Protein AF-A0A6G9RL08-F1 (afdb_monomer_lite)

Radius of gyration: 29.8 Å; chains: 1; bounding box: 35×32×105 Å

pLDDT: mean 74.33, std 20.85, range [39.94, 97.38]

Structure (mmCIF, N/CA/C/O backbone):
data_AF-A0A6G9RL08-F1
#
_entry.id   AF-A0A6G9RL08-F1
#
loop_
_atom_site.group_PDB
_atom_site.id
_atom_site.type_symbol
_atom_site.label_atom_id
_atom_site.label_alt_id
_atom_site.label_comp_id
_atom_site.label_asym_id
_atom_site.label_entity_id
_atom_site.label_seq_id
_atom_site.pdbx_PDB_ins_code
_atom_site.Cartn_x
_atom_site.Cartn_y
_atom_site.Cartn_z
_atom_site.occupancy
_atom_site.B_iso_or_equiv
_atom_site.auth_seq_id
_atom_site.auth_comp_id
_atom_site.auth_asym_id
_atom_site.auth_atom_id
_atom_site.pdbx_PDB_model_num
ATOM 1 N N . MET A 1 1 ? 7.001 -9.878 -11.314 1.00 64.19 1 MET A N 1
ATOM 2 C CA . MET A 1 1 ? 6.629 -8.795 -10.381 1.00 64.19 1 MET A CA 1
ATOM 3 C C . MET A 1 1 ? 6.003 -9.471 -9.181 1.00 64.19 1 MET A C 1
ATOM 5 O O . MET A 1 1 ? 5.337 -10.472 -9.396 1.00 64.19 1 MET A O 1
ATOM 9 N N . LYS A 1 2 ? 6.294 -9.016 -7.963 1.00 74.25 2 LYS A N 1
ATOM 10 C CA . LYS A 1 2 ? 5.610 -9.533 -6.774 1.00 74.25 2 LYS A CA 1
ATOM 11 C C . LYS A 1 2 ? 4.135 -9.156 -6.850 1.00 74.25 2 LYS A C 1
ATOM 13 O O . LYS A 1 2 ? 3.836 -8.063 -7.336 1.00 74.25 2 LYS A O 1
ATOM 18 N N . ASP A 1 3 ? 3.250 -10.029 -6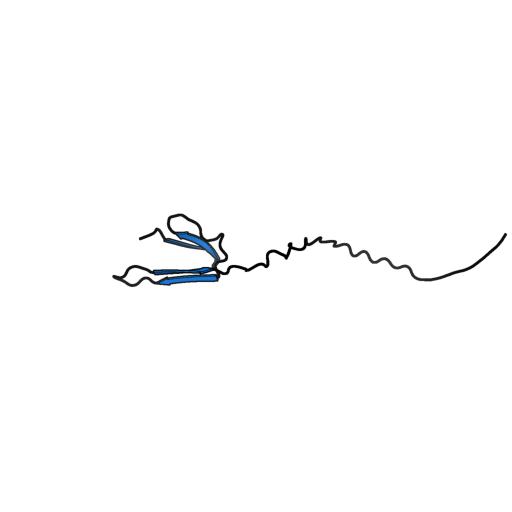.394 1.00 87.38 3 ASP A N 1
ATOM 19 C CA . ASP A 1 3 ? 1.816 -9.748 -6.434 1.00 87.38 3 ASP A CA 1
ATOM 20 C C . ASP A 1 3 ? 1.505 -8.661 -5.405 1.00 87.38 3 ASP A C 1
ATOM 22 O O . ASP A 1 3 ? 1.680 -8.865 -4.203 1.00 87.38 3 ASP A O 1
ATOM 26 N N . LEU A 1 4 ? 1.109 -7.481 -5.885 1.00 90.06 4 LEU A N 1
ATOM 27 C CA . LEU A 1 4 ? 0.760 -6.329 -5.058 1.00 90.06 4 LEU A CA 1
ATOM 28 C C . LEU A 1 4 ? -0.759 -6.172 -5.026 1.00 90.06 4 LEU A C 1
ATOM 30 O O . LEU A 1 4 ? -1.382 -5.981 -6.071 1.00 90.06 4 LEU A O 1
ATOM 34 N N . LYS A 1 5 ? -1.338 -6.181 -3.823 1.00 93.00 5 LYS A N 1
ATOM 35 C CA . LYS A 1 5 ? -2.748 -5.848 -3.596 1.00 93.00 5 LYS A CA 1
ATOM 36 C C . LYS A 1 5 ? -2.854 -4.619 -2.698 1.00 93.00 5 LYS A C 1
ATOM 38 O O . LYS A 1 5 ? -2.242 -4.572 -1.633 1.00 93.00 5 LYS A O 1
ATOM 43 N N . ILE A 1 6 ? -3.643 -3.639 -3.134 1.00 92.62 6 ILE A N 1
ATOM 44 C CA . ILE A 1 6 ? -4.003 -2.445 -2.364 1.00 92.62 6 ILE A CA 1
ATOM 45 C C . ILE A 1 6 ? -5.516 -2.263 -2.494 1.00 92.62 6 ILE A C 1
ATOM 47 O O . ILE A 1 6 ? -6.020 -2.151 -3.609 1.00 92.62 6 ILE A O 1
ATOM 51 N N . GLU A 1 7 ? -6.241 -2.240 -1.378 1.00 95.06 7 GLU A N 1
ATOM 52 C CA . GLU A 1 7 ? -7.700 -2.112 -1.365 1.00 95.06 7 GLU A CA 1
ATOM 53 C C . GLU A 1 7 ? -8.141 -1.042 -0.371 1.00 95.06 7 GLU A C 1
ATOM 55 O O . GLU A 1 7 ? -7.736 -1.054 0.797 1.00 95.06 7 GLU A O 1
ATOM 60 N N . TYR A 1 8 ? -9.001 -0.141 -0.845 1.00 93.88 8 TYR A N 1
ATOM 61 C CA . TYR A 1 8 ? -9.661 0.863 -0.026 1.00 93.88 8 TYR A CA 1
ATOM 62 C C . TYR A 1 8 ? -11.173 0.662 -0.079 1.00 93.88 8 TYR A C 1
ATOM 64 O O . TYR A 1 8 ? -11.745 0.552 -1.161 1.00 93.88 8 TYR A O 1
ATOM 72 N N . VAL A 1 9 ? -11.816 0.674 1.086 1.00 97.38 9 VAL A N 1
ATOM 73 C CA . VAL A 1 9 ? -13.277 0.645 1.234 1.00 97.38 9 VAL A CA 1
ATOM 74 C C . VAL A 1 9 ? -13.668 1.808 2.135 1.00 97.38 9 VAL A C 1
ATOM 76 O O . VAL A 1 9 ? -13.072 2.000 3.194 1.00 97.38 9 VAL A O 1
ATOM 79 N N . ASP A 1 10 ? -14.613 2.633 1.685 1.00 97.06 10 ASP A N 1
ATOM 80 C CA . ASP A 1 10 ? -15.070 3.838 2.396 1.00 97.06 10 ASP A CA 1
ATOM 81 C C . ASP A 1 10 ? -13.924 4.777 2.823 1.00 97.06 10 ASP A C 1
ATOM 83 O O . ASP A 1 10 ? -13.912 5.341 3.918 1.00 97.06 10 ASP A O 1
ATOM 87 N N . GLY A 1 11 ? -12.905 4.906 1.967 1.00 92.50 11 GLY A N 1
ATOM 88 C CA . GLY A 1 11 ? -11.717 5.725 2.229 1.00 92.50 11 GLY A CA 1
ATOM 89 C C . GLY A 1 11 ? -10.729 5.127 3.238 1.00 92.50 11 GLY A C 1
ATOM 90 O O . GLY A 1 11 ? -9.723 5.762 3.549 1.00 92.50 11 GLY A O 1
ATOM 91 N N . LYS A 1 12 ? -10.969 3.910 3.736 1.00 91.81 12 LYS A N 1
ATOM 92 C CA . LYS A 1 12 ? -10.077 3.197 4.659 1.00 91.81 12 LYS A CA 1
ATOM 93 C C . LYS A 1 12 ? -9.284 2.137 3.916 1.00 91.81 12 LYS A C 1
ATOM 95 O O . LYS A 1 12 ? -9.846 1.393 3.121 1.00 91.81 12 LYS A O 1
ATOM 100 N N . LEU A 1 13 ? -7.990 2.044 4.206 1.00 91.81 13 LEU A N 1
ATOM 101 C CA . LEU A 1 13 ? -7.145 0.964 3.704 1.00 91.81 13 LEU A CA 1
ATOM 102 C C . LEU A 1 13 ? -7.542 -0.351 4.396 1.00 91.81 13 LEU A C 1
ATOM 104 O O . LEU A 1 13 ? -7.390 -0.467 5.611 1.00 91.81 13 LEU A O 1
ATOM 108 N N . VAL A 1 14 ? -8.049 -1.322 3.631 1.00 94.75 14 VAL A N 1
ATOM 109 C CA . VAL A 1 14 ? -8.547 -2.617 4.145 1.00 94.75 14 VAL A CA 1
ATOM 110 C C . VAL A 1 14 ? -7.736 -3.824 3.674 1.00 94.75 14 VAL A C 1
ATOM 112 O O . VAL A 1 14 ? -7.822 -4.884 4.287 1.00 94.75 14 VAL A O 1
ATOM 115 N N . SER A 1 15 ? -6.904 -3.675 2.640 1.00 94.38 15 SER A N 1
ATOM 116 C CA . SER A 1 15 ? -5.884 -4.665 2.270 1.00 94.38 15 SER A CA 1
ATOM 117 C C . SER A 1 15 ? -4.635 -3.958 1.746 1.00 94.38 15 SER A C 1
ATOM 119 O O . SER A 1 15 ? -4.715 -3.027 0.944 1.00 94.38 15 SER A O 1
ATOM 121 N N . LEU A 1 16 ? -3.476 -4.405 2.230 1.00 93.88 16 LEU A N 1
ATOM 122 C CA . LEU A 1 16 ? -2.162 -4.071 1.695 1.00 93.88 16 LEU A CA 1
ATOM 123 C C . LEU A 1 16 ? -1.306 -5.333 1.748 1.00 93.88 16 LEU A C 1
ATOM 125 O O . LEU A 1 16 ? -0.905 -5.746 2.836 1.00 93.88 16 LEU A O 1
ATOM 129 N N . GLU A 1 17 ? -1.047 -5.955 0.602 1.00 93.56 17 GLU A N 1
ATOM 130 C CA . GLU A 1 17 ? -0.363 -7.249 0.525 1.00 93.56 17 GLU A CA 1
ATOM 131 C C . GLU A 1 17 ? 0.754 -7.242 -0.521 1.00 93.56 17 GLU A C 1
ATOM 133 O O . GLU A 1 17 ? 0.601 -6.678 -1.604 1.00 93.56 17 GLU A O 1
ATOM 138 N N . ILE A 1 18 ? 1.868 -7.906 -0.197 1.00 90.44 18 ILE A N 1
ATOM 139 C CA . ILE A 1 18 ? 2.942 -8.233 -1.145 1.00 90.44 18 ILE A CA 1
ATOM 140 C C . ILE A 1 18 ? 3.157 -9.746 -1.114 1.00 90.44 18 ILE A C 1
ATOM 142 O O . ILE A 1 18 ? 3.449 -10.296 -0.051 1.00 90.44 18 ILE A O 1
ATOM 146 N N . ASP A 1 19 ? 3.043 -10.413 -2.263 1.00 90.62 19 ASP A N 1
ATOM 147 C CA . ASP A 1 19 ? 3.133 -11.877 -2.396 1.00 90.62 19 ASP A CA 1
ATOM 148 C C . ASP A 1 19 ? 2.181 -12.606 -1.425 1.00 90.62 19 ASP A C 1
ATOM 150 O O . ASP A 1 19 ? 2.568 -13.553 -0.734 1.00 90.62 19 ASP A O 1
ATOM 154 N N . GLY A 1 20 ? 0.952 -12.092 -1.286 1.00 90.44 20 GLY A N 1
ATOM 155 C CA . GLY A 1 20 ? -0.065 -12.616 -0.365 1.00 90.44 20 GLY A CA 1
ATOM 156 C C . GLY A 1 20 ? 0.224 -12.385 1.125 1.00 90.44 20 GLY A C 1
ATOM 157 O O . GLY A 1 20 ? -0.502 -12.888 1.982 1.00 90.44 20 GLY A O 1
ATOM 158 N N . ARG A 1 21 ? 1.281 -11.639 1.478 1.00 90.88 21 ARG A N 1
ATOM 159 C CA . ARG A 1 21 ? 1.590 -11.284 2.872 1.00 90.88 21 ARG A CA 1
ATOM 160 C C . ARG A 1 21 ? 1.007 -9.924 3.212 1.00 90.88 21 ARG A C 1
ATOM 162 O O . ARG A 1 21 ? 1.443 -8.916 2.658 1.00 90.88 21 ARG A O 1
ATOM 169 N N . SER A 1 22 ? 0.080 -9.903 4.167 1.00 92.31 22 SER A N 1
ATOM 170 C CA . SER A 1 22 ? -0.503 -8.663 4.679 1.00 92.31 22 SER A CA 1
ATOM 171 C C . SER A 1 22 ? 0.532 -7.807 5.409 1.00 92.31 22 SER A C 1
ATOM 173 O O . SER A 1 22 ? 1.350 -8.305 6.185 1.00 92.31 22 SER A O 1
ATOM 175 N N . LEU A 1 23 ? 0.473 -6.504 5.149 1.00 91.00 23 LEU A N 1
ATOM 176 C CA . LEU A 1 23 ? 1.269 -5.464 5.790 1.00 91.00 23 LEU A CA 1
ATOM 177 C C . LEU A 1 23 ? 0.447 -4.625 6.777 1.00 91.00 23 LEU A C 1
ATOM 179 O O . LEU A 1 23 ? 1.020 -3.784 7.461 1.00 91.00 23 LEU A O 1
ATOM 183 N N . LEU A 1 24 ? -0.869 -4.850 6.884 1.00 90.12 24 LEU A N 1
ATOM 184 C CA . LEU A 1 24 ? -1.757 -4.064 7.756 1.00 90.12 24 LEU A CA 1
ATOM 185 C C . LEU A 1 24 ? -1.487 -4.245 9.251 1.00 90.12 24 LEU A C 1
ATOM 187 O O . LEU A 1 24 ? -1.910 -3.423 10.055 1.00 90.12 24 LEU A O 1
ATOM 191 N N . ASN A 1 25 ? -0.779 -5.307 9.632 1.00 88.12 25 A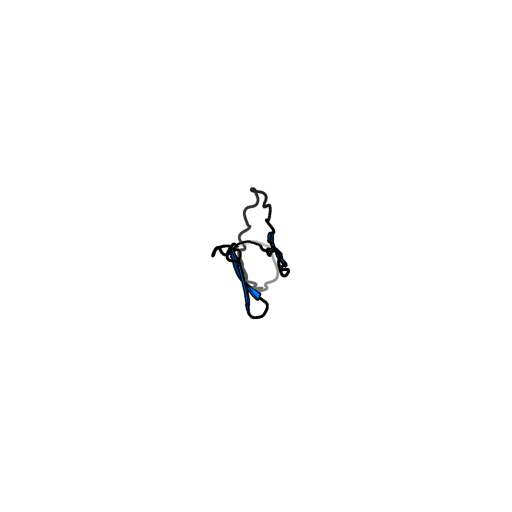SN A N 1
ATOM 192 C CA . ASN A 1 25 ? -0.309 -5.504 11.001 1.00 88.12 25 ASN A CA 1
ATOM 193 C C . ASN A 1 25 ? 0.889 -4.610 11.361 1.00 88.12 25 ASN A C 1
ATOM 195 O O . ASN A 1 25 ? 1.332 -4.619 12.507 1.00 88.12 25 ASN A O 1
ATOM 199 N N . LYS A 1 26 ? 1.441 -3.872 10.394 1.00 86.62 26 LYS A N 1
ATOM 200 C CA . LYS A 1 26 ? 2.526 -2.924 10.617 1.00 86.62 26 LYS A CA 1
ATOM 201 C C . LYS A 1 26 ? 1.962 -1.520 10.793 1.00 86.62 26 LYS A C 1
ATOM 203 O O . LYS A 1 26 ? 0.936 -1.171 10.215 1.00 86.62 26 LYS A O 1
ATOM 208 N N . ALA A 1 27 ? 2.681 -0.688 11.536 1.00 86.06 27 ALA A N 1
ATOM 209 C CA . ALA A 1 27 ? 2.374 0.730 11.681 1.00 86.06 27 ALA A CA 1
ATOM 210 C C . ALA A 1 27 ? 2.731 1.495 10.392 1.00 86.06 27 ALA A C 1
ATOM 212 O O . ALA A 1 27 ? 3.756 2.170 10.293 1.00 86.06 27 ALA A O 1
ATOM 213 N N . ILE A 1 28 ? 1.896 1.331 9.364 1.00 88.69 28 ILE A N 1
ATOM 214 C CA . ILE A 1 28 ? 2.042 1.998 8.070 1.00 88.69 28 ILE A CA 1
ATOM 215 C C . ILE A 1 28 ? 1.732 3.484 8.240 1.00 88.69 28 ILE A C 1
ATOM 217 O O . ILE A 1 28 ? 0.636 3.860 8.645 1.00 88.69 28 ILE A O 1
ATOM 221 N N . GLN A 1 29 ? 2.690 4.326 7.872 1.00 90.25 29 GLN A N 1
ATOM 222 C CA . GLN A 1 29 ? 2.545 5.780 7.871 1.00 90.25 29 GLN A CA 1
ATOM 223 C C . GLN A 1 29 ? 2.331 6.338 6.464 1.00 90.25 29 GLN A C 1
ATOM 225 O O . GLN A 1 29 ? 1.694 7.374 6.295 1.00 90.25 29 GLN A O 1
ATOM 230 N N . GLY A 1 30 ? 2.859 5.660 5.444 1.00 90.25 30 GLY A N 1
ATOM 231 C CA . GLY A 1 30 ? 2.767 6.122 4.067 1.00 90.25 30 GLY A CA 1
ATOM 232 C C . GLY A 1 30 ? 2.884 4.990 3.063 1.00 90.25 30 GLY A C 1
ATOM 233 O O . GLY A 1 30 ? 3.591 4.008 3.287 1.00 90.25 30 GLY A O 1
ATOM 234 N N . ILE A 1 31 ? 2.186 5.152 1.943 1.00 91.88 31 ILE A N 1
ATOM 235 C CA . ILE A 1 31 ? 2.213 4.242 0.801 1.00 91.88 31 ILE A CA 1
ATOM 236 C C . ILE A 1 31 ? 2.458 5.088 -0.444 1.00 91.88 31 ILE A C 1
ATOM 238 O O . ILE A 1 31 ? 1.741 6.056 -0.687 1.00 91.88 31 ILE A O 1
ATOM 242 N N . GLN A 1 32 ? 3.462 4.718 -1.236 1.00 92.69 32 GLN A N 1
ATOM 243 C CA . GLN A 1 32 ? 3.735 5.326 -2.533 1.00 92.69 32 GLN A CA 1
ATOM 244 C C . GL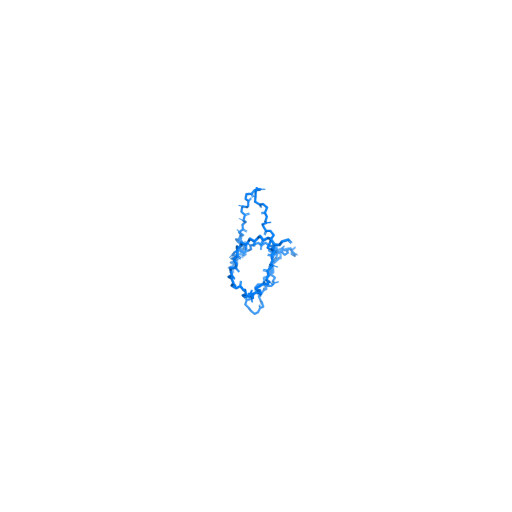N A 1 32 ? 3.823 4.226 -3.588 1.00 92.69 32 GLN A C 1
ATOM 246 O O . GLN A 1 32 ? 4.654 3.321 -3.491 1.00 92.69 32 GLN A O 1
ATOM 251 N N . PHE A 1 33 ? 2.975 4.325 -4.608 1.00 90.75 33 PHE A N 1
ATOM 252 C CA . PHE A 1 33 ? 2.998 3.459 -5.778 1.00 90.75 33 PHE A CA 1
ATOM 253 C C . PHE A 1 33 ? 3.189 4.314 -7.029 1.00 90.75 33 PHE A C 1
ATOM 255 O O . PHE A 1 33 ? 2.430 5.255 -7.256 1.00 90.75 33 PHE A O 1
ATOM 262 N N . THR A 1 34 ? 4.194 3.984 -7.834 1.00 92.12 34 THR A N 1
ATOM 263 C CA . THR A 1 34 ? 4.460 4.649 -9.111 1.00 92.12 34 THR A CA 1
ATOM 264 C C . THR A 1 34 ? 4.468 3.602 -10.210 1.00 92.12 34 THR A C 1
ATOM 266 O O . THR A 1 34 ? 5.223 2.634 -10.140 1.00 92.12 34 THR A O 1
ATOM 269 N N . HIS A 1 35 ? 3.654 3.815 -11.240 1.00 89.38 35 HIS A N 1
ATOM 270 C CA . HIS A 1 35 ? 3.612 2.984 -12.434 1.00 89.38 35 HIS A CA 1
ATOM 271 C C . HIS A 1 35 ? 3.665 3.885 -13.665 1.00 89.38 35 HIS A C 1
ATOM 273 O O . HIS A 1 35 ? 2.806 4.745 -13.849 1.00 89.38 35 HIS A O 1
ATOM 279 N N . GLU A 1 36 ? 4.681 3.679 -14.494 1.00 92.88 36 GLU A N 1
ATOM 280 C CA . GLU A 1 36 ? 4.867 4.379 -15.760 1.00 92.88 36 GLU A CA 1
ATOM 281 C C . GLU A 1 36 ? 4.829 3.361 -16.897 1.00 92.88 36 GLU A C 1
ATOM 283 O O . GLU A 1 36 ? 5.374 2.260 -16.779 1.00 92.88 36 GLU A O 1
ATOM 288 N N . HIS A 1 37 ? 4.175 3.717 -18.002 1.00 91.25 37 HIS A N 1
ATOM 289 C CA . HIS A 1 37 ? 4.046 2.827 -19.149 1.00 91.25 37 HIS A CA 1
ATOM 290 C C . HIS A 1 37 ? 5.430 2.4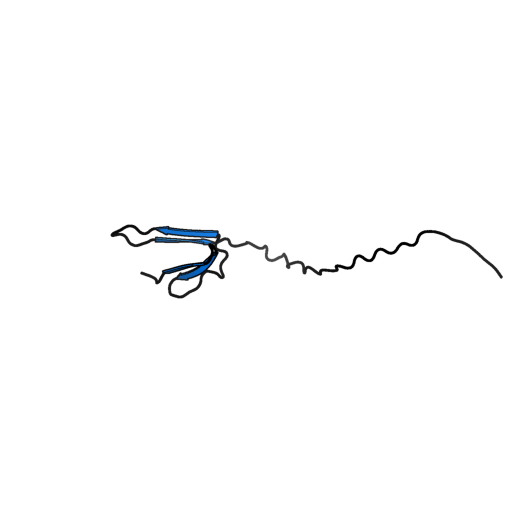59 -19.709 1.00 91.25 37 HIS A C 1
ATOM 292 O O . HIS A 1 37 ? 6.230 3.337 -20.020 1.00 91.25 37 HIS A O 1
ATOM 298 N N . GLY A 1 38 ? 5.704 1.158 -19.835 1.00 90.44 38 GLY A N 1
ATOM 299 C CA . GLY A 1 38 ? 6.996 0.643 -20.304 1.00 90.44 38 GLY A CA 1
ATOM 300 C C . GLY A 1 38 ? 8.066 0.485 -19.215 1.00 90.44 38 GLY A C 1
ATOM 301 O O . GLY A 1 38 ? 9.135 -0.047 -19.504 1.00 90.44 38 GLY A O 1
ATOM 302 N N . SER A 1 39 ? 7.775 0.872 -17.970 1.00 90.00 39 SER A N 1
ATOM 303 C CA . SER A 1 39 ? 8.679 0.744 -16.823 1.00 90.00 39 SER A CA 1
ATOM 304 C C . SER A 1 39 ? 8.171 -0.286 -15.815 1.00 90.00 39 SER A C 1
ATOM 306 O O . SER A 1 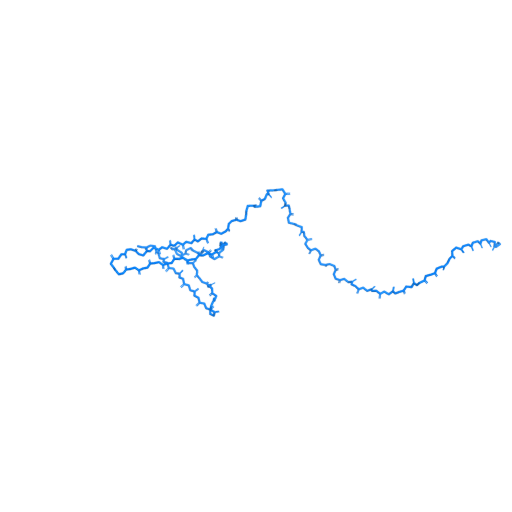39 ? 6.980 -0.587 -15.730 1.00 90.00 39 SER A O 1
ATOM 308 N N . SER A 1 40 ? 9.081 -0.818 -14.996 1.00 88.00 40 SER A N 1
ATOM 309 C CA . SER A 1 40 ? 8.672 -1.620 -13.839 1.00 88.00 40 SER A CA 1
ATOM 3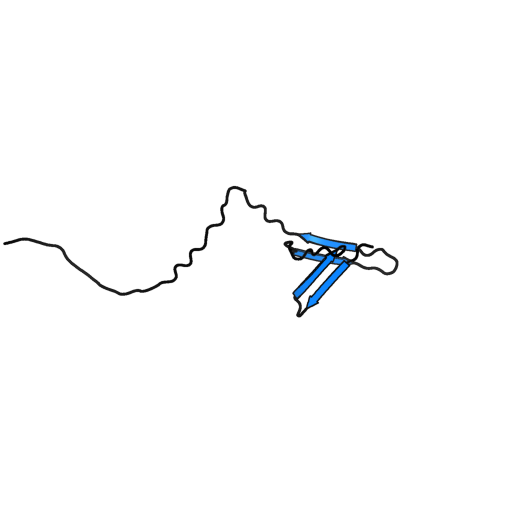10 C C . SER A 1 40 ? 8.061 -0.708 -12.769 1.00 88.00 40 SER A C 1
ATOM 312 O O . SER A 1 40 ? 8.685 0.294 -12.414 1.00 88.00 40 SER A O 1
ATOM 314 N N . PRO A 1 41 ? 6.876 -1.028 -12.226 1.00 89.56 41 PRO A N 1
ATOM 315 C CA . PRO A 1 41 ? 6.287 -0.249 -11.152 1.00 89.56 41 PRO A CA 1
ATOM 316 C C . PRO A 1 41 ? 7.150 -0.315 -9.895 1.00 89.56 41 PRO A C 1
ATOM 318 O O . PRO A 1 41 ? 7.813 -1.316 -9.610 1.00 89.56 41 PRO A O 1
ATOM 321 N N . THR A 1 42 ? 7.099 0.760 -9.119 1.00 90.69 42 THR A N 1
ATOM 322 C CA . THR A 1 42 ? 7.782 0.864 -7.835 1.00 90.69 42 THR A CA 1
ATOM 323 C C . THR A 1 42 ? 6.765 1.016 -6.719 1.00 90.69 42 THR A C 1
ATOM 325 O O . THR A 1 42 ? 5.756 1.709 -6.851 1.00 90.69 42 THR A O 1
ATOM 328 N N . PHE A 1 43 ? 7.041 0.341 -5.610 1.00 90.56 43 PHE A N 1
ATOM 329 C CA . PHE A 1 43 ? 6.201 0.356 -4.427 1.00 90.56 43 PHE A CA 1
ATOM 330 C C . PHE A 1 43 ? 7.070 0.634 -3.204 1.00 90.56 43 PHE A C 1
ATOM 332 O O . PHE A 1 43 ? 8.062 -0.060 -2.974 1.00 90.56 43 PHE A O 1
ATOM 339 N N . LYS A 1 44 ? 6.713 1.667 -2.441 1.00 91.38 44 LYS A N 1
ATOM 340 C CA . LYS A 1 44 ? 7.388 2.065 -1.204 1.00 91.38 44 LYS A CA 1
ATOM 341 C C . LYS A 1 44 ? 6.368 2.141 -0.077 1.00 91.38 44 LYS A C 1
ATOM 343 O O . LYS A 1 44 ? 5.285 2.700 -0.244 1.00 91.38 44 LYS A O 1
ATOM 348 N N . VAL A 1 45 ? 6.751 1.607 1.077 1.00 90.25 45 VAL A N 1
ATOM 349 C CA . VAL A 1 45 ? 5.972 1.679 2.313 1.00 90.25 45 VAL A CA 1
ATOM 350 C C . VAL A 1 45 ? 6.837 2.339 3.370 1.00 90.25 45 VAL A C 1
ATOM 352 O O . VAL A 1 45 ? 7.958 1.896 3.614 1.00 90.25 45 VAL A O 1
ATOM 355 N N . THR A 1 46 ? 6.305 3.382 3.993 1.00 91.25 46 THR A N 1
ATOM 356 C CA . THR A 1 46 ? 6.914 4.029 5.154 1.00 91.25 46 THR A CA 1
ATOM 357 C C . THR A 1 46 ? 6.271 3.455 6.406 1.00 91.25 46 THR A C 1
ATOM 359 O O . THR A 1 46 ? 5.045 3.471 6.539 1.00 91.25 46 THR A O 1
ATOM 362 N N . LEU A 1 47 ? 7.099 2.935 7.308 1.00 89.75 47 LEU A N 1
ATOM 363 C CA . LEU A 1 47 ? 6.689 2.347 8.579 1.00 89.75 47 LEU A CA 1
ATOM 364 C C . LEU A 1 47 ? 7.165 3.245 9.721 1.00 89.75 47 LEU A C 1
ATOM 366 O O . LEU A 1 47 ? 8.267 3.787 9.652 1.00 89.75 47 LEU A O 1
ATOM 370 N N . VAL A 1 48 ? 6.353 3.376 10.764 1.00 86.06 48 VAL A N 1
ATOM 371 C CA . VAL A 1 48 ? 6.767 3.973 12.038 1.00 86.06 48 VAL A CA 1
ATOM 372 C C . VAL A 1 48 ? 7.016 2.842 13.018 1.00 86.06 48 VAL A C 1
ATOM 374 O O . VAL A 1 48 ? 6.120 2.054 13.294 1.00 86.06 48 VAL A O 1
ATOM 377 N N . GLU A 1 49 ? 8.224 2.764 13.555 1.00 80.62 49 GLU A N 1
ATOM 378 C CA . GLU A 1 49 ? 8.533 1.874 14.668 1.00 80.62 49 GLU A CA 1
ATOM 379 C C . GLU A 1 49 ? 8.685 2.727 15.925 1.00 80.62 49 GLU A C 1
ATOM 381 O O . GLU A 1 49 ? 9.482 3.666 15.965 1.00 80.62 49 GLU A O 1
ATOM 386 N N . GLU A 1 50 ? 7.883 2.435 16.946 1.00 77.69 50 GLU A N 1
ATOM 387 C CA . GLU A 1 50 ? 8.045 3.061 18.250 1.00 77.69 50 GLU A CA 1
ATOM 388 C C . GLU A 1 50 ? 9.245 2.418 18.947 1.00 77.69 50 GLU A C 1
ATOM 390 O O . GLU A 1 50 ? 9.229 1.233 19.287 1.00 77.69 50 GLU A O 1
ATOM 395 N N . ILE A 1 51 ? 10.307 3.197 19.155 1.00 78.69 51 ILE A N 1
ATOM 396 C CA . ILE A 1 51 ? 11.448 2.761 19.961 1.00 78.69 51 ILE A CA 1
ATOM 397 C C . ILE A 1 51 ? 11.052 2.930 21.424 1.00 78.69 51 ILE A C 1
ATOM 399 O O . ILE A 1 51 ? 11.308 3.959 22.051 1.00 78.69 51 ILE A O 1
ATOM 403 N N . ILE A 1 52 ? 10.385 1.917 21.963 1.00 75.94 52 ILE A N 1
ATOM 404 C CA . ILE A 1 52 ? 10.094 1.854 23.391 1.00 75.94 52 ILE A CA 1
ATOM 405 C C . ILE A 1 52 ? 11.391 1.513 24.124 1.00 75.94 52 ILE A C 1
ATOM 407 O O . ILE A 1 52 ? 12.040 0.505 23.836 1.00 75.94 52 ILE A O 1
ATOM 411 N N . ASN A 1 53 ? 11.770 2.345 25.096 1.00 71.12 53 ASN A N 1
ATOM 412 C CA . ASN A 1 53 ? 12.804 1.959 26.048 1.00 71.12 53 ASN A CA 1
ATOM 413 C C . ASN A 1 53 ? 12.356 0.653 26.725 1.00 71.12 53 ASN A C 1
ATOM 415 O O . ASN A 1 53 ? 11.239 0.606 27.239 1.00 71.12 53 ASN A O 1
ATOM 419 N N . PRO A 1 54 ? 13.205 -0.384 26.815 1.00 66.69 54 PRO A N 1
ATOM 420 C CA . PRO A 1 54 ? 12.813 -1.678 27.382 1.00 66.69 54 PRO A CA 1
ATOM 421 C C . PRO A 1 54 ? 12.428 -1.617 28.873 1.00 66.69 54 PRO A C 1
ATOM 423 O O . PRO A 1 54 ? 12.036 -2.627 29.444 1.00 66.69 54 PRO A O 1
ATOM 426 N N . ASN A 1 55 ? 12.540 -0.446 29.511 1.00 63.53 55 ASN A N 1
ATOM 427 C CA . ASN A 1 55 ? 12.299 -0.236 30.934 1.00 63.53 55 ASN A CA 1
ATOM 428 C C . ASN A 1 55 ? 10.966 0.468 31.263 1.00 63.53 55 ASN A C 1
ATOM 430 O O . ASN A 1 55 ? 10.768 0.886 32.400 1.00 63.53 55 ASN A O 1
ATOM 434 N N . VAL A 1 56 ? 10.059 0.642 30.297 1.00 59.62 56 VAL A N 1
ATOM 435 C CA . VAL A 1 56 ? 8.697 1.140 30.563 1.00 59.62 56 VAL A CA 1
ATOM 436 C C . VAL A 1 56 ? 7.685 0.016 30.375 1.00 59.62 56 VAL A C 1
ATOM 438 O O . VAL A 1 56 ? 7.250 -0.286 29.268 1.00 59.62 56 VAL A O 1
ATOM 441 N N . THR A 1 57 ? 7.303 -0.610 31.487 1.00 56.62 57 THR A N 1
ATOM 442 C CA . THR A 1 57 ? 6.082 -1.418 31.596 1.00 56.62 57 THR A CA 1
ATOM 443 C C . THR A 1 57 ? 4.863 -0.538 31.293 1.00 56.62 57 THR A C 1
ATOM 445 O O . THR A 1 57 ? 4.749 0.531 31.901 1.00 56.62 57 THR A O 1
ATOM 448 N N . PRO A 1 58 ? 3.938 -0.947 30.404 1.00 53.59 58 PRO A N 1
ATOM 449 C CA . PRO A 1 58 ? 2.696 -0.213 30.189 1.00 53.59 58 PRO A CA 1
ATOM 450 C C . PRO A 1 58 ? 1.911 -0.129 31.502 1.00 53.59 58 PRO A C 1
ATOM 452 O O . PRO A 1 58 ? 1.619 -1.154 32.117 1.00 53.59 58 PRO A O 1
ATOM 455 N N . ALA A 1 59 ? 1.598 1.088 31.947 1.00 55.19 59 ALA A N 1
ATOM 456 C CA . ALA A 1 59 ? 0.741 1.301 33.104 1.00 55.19 59 ALA A CA 1
ATOM 457 C C . ALA A 1 59 ? -0.675 0.800 32.781 1.00 55.19 59 ALA A C 1
ATOM 459 O O . ALA A 1 59 ? -1.326 1.270 31.846 1.00 55.19 59 ALA A O 1
ATOM 460 N N . GLU A 1 60 ? -1.124 -0.179 33.554 1.00 44.34 60 GLU A N 1
ATOM 461 C CA . GLU A 1 60 ? -2.459 -0.756 33.503 1.00 44.34 60 GLU A CA 1
ATOM 462 C C . GLU A 1 60 ? -3.484 0.327 33.887 1.00 44.34 60 GLU A C 1
ATOM 464 O O . GLU A 1 60 ? -3.522 0.806 35.021 1.00 44.34 60 GLU A O 1
ATOM 469 N N . ASN A 1 61 ? -4.295 0.768 32.922 1.00 41.47 61 ASN A N 1
ATOM 470 C CA . ASN A 1 61 ? -5.413 1.678 33.165 1.00 41.47 61 ASN A CA 1
ATOM 471 C C . ASN A 1 61 ? -6.509 0.937 33.953 1.00 41.47 61 ASN A C 1
ATOM 473 O O . ASN A 1 61 ? -7.441 0.386 33.367 1.00 41.47 61 ASN A O 1
ATOM 477 N N . THR A 1 62 ? -6.442 0.952 35.285 1.00 40.69 62 THR A N 1
ATOM 478 C CA . THR A 1 62 ? -7.614 0.662 36.119 1.00 40.69 62 THR A CA 1
ATOM 479 C C . THR A 1 62 ? -8.558 1.856 36.069 1.00 40.69 62 THR A C 1
ATOM 481 O O . THR A 1 62 ? -8.369 2.867 36.747 1.00 40.69 62 THR A O 1
ATOM 484 N N . ALA A 1 63 ? -9.587 1.728 35.237 1.00 46.41 63 ALA A N 1
ATOM 485 C CA . ALA A 1 63 ? -10.787 2.535 35.316 1.00 46.41 63 ALA A CA 1
ATOM 486 C C . ALA A 1 63 ? -11.485 2.269 36.660 1.00 46.41 63 ALA A C 1
ATOM 488 O O . ALA A 1 63 ? -12.184 1.271 36.800 1.00 46.41 63 ALA A O 1
ATOM 489 N N . ASP A 1 64 ? -11.332 3.172 37.630 1.00 49.09 64 ASP A N 1
ATOM 490 C CA . ASP A 1 64 ? -12.254 3.265 38.764 1.00 49.09 64 ASP A CA 1
ATOM 491 C C . ASP A 1 64 ? -13.095 4.537 38.625 1.00 49.09 64 ASP A C 1
ATOM 493 O O . ASP A 1 64 ? -12.811 5.620 39.143 1.00 49.09 64 ASP A O 1
ATOM 497 N N . VAL A 1 65 ? -14.141 4.400 37.812 1.00 46.56 65 VAL A N 1
ATOM 498 C CA . VAL A 1 65 ? -15.279 5.310 37.812 1.00 46.56 65 VAL A CA 1
ATOM 499 C C . VAL A 1 65 ? -16.199 4.870 38.945 1.00 46.56 65 VAL A C 1
ATOM 501 O O . VAL A 1 65 ? -17.099 4.060 38.739 1.00 46.56 65 VAL A O 1
ATOM 504 N N . LYS A 1 66 ? -16.068 5.490 40.121 1.00 43.16 66 LYS A N 1
ATOM 505 C CA . LYS A 1 66 ? -17.249 5.757 40.952 1.00 43.16 66 LYS A CA 1
ATOM 506 C C . LYS A 1 66 ? -17.089 7.006 41.811 1.00 43.16 66 LYS A C 1
ATOM 508 O O . LYS A 1 66 ? -16.788 6.970 42.999 1.00 43.16 66 LYS A O 1
ATOM 513 N N . LYS A 1 67 ? -17.406 8.149 41.196 1.00 41.84 67 LYS A N 1
ATOM 514 C CA . LYS A 1 67 ? -17.905 9.318 41.925 1.00 41.84 67 LYS A CA 1
ATOM 515 C C . LYS A 1 67 ? -19.185 8.910 42.662 1.00 41.84 67 LYS A C 1
ATOM 517 O O . LYS A 1 67 ? -20.210 8.689 42.027 1.00 41.84 67 LYS A O 1
ATOM 522 N N . MET A 1 68 ? -19.146 8.867 43.989 1.00 39.94 68 MET A N 1
ATOM 523 C CA . MET A 1 68 ? -20.344 9.035 44.808 1.00 39.94 68 MET A CA 1
ATOM 524 C C . MET A 1 68 ? -20.003 9.964 45.969 1.00 39.94 68 MET A C 1
ATOM 526 O O . MET A 1 68 ? -19.639 9.560 47.067 1.00 39.94 68 MET A O 1
ATOM 530 N N . THR A 1 69 ? -20.063 11.256 45.659 1.00 41.88 69 THR A N 1
ATOM 531 C CA . THR A 1 69 ? -20.112 12.344 46.628 1.00 41.88 69 THR A CA 1
ATOM 532 C C . THR A 1 69 ? -21.344 12.142 47.507 1.00 41.88 69 THR A C 1
ATOM 534 O O . THR A 1 69 ? -22.470 12.183 47.021 1.00 41.88 69 THR A O 1
ATOM 537 N N . THR A 1 70 ? -21.164 11.947 48.808 1.00 43.69 70 THR A N 1
ATOM 538 C CA . THR A 1 70 ? -22.197 12.287 49.788 1.00 43.69 70 THR A CA 1
ATOM 539 C C . THR A 1 70 ? -21.522 12.954 50.971 1.00 43.69 70 THR A C 1
ATOM 541 O O . THR A 1 70 ? -20.635 12.405 51.617 1.00 43.69 70 THR A O 1
ATOM 544 N N . HIS A 1 71 ? -21.930 14.202 51.159 1.00 46.91 71 HIS A N 1
ATOM 545 C CA . HIS A 1 71 ? -21.588 15.090 52.248 1.00 46.91 71 HIS A CA 1
ATOM 546 C C . HIS A 1 71 ? -21.829 14.425 53.608 1.00 46.91 71 HIS A C 1
ATOM 548 O O . HIS A 1 71 ? -22.903 13.877 53.831 1.00 46.91 71 HIS A O 1
ATOM 554 N N . ASN A 1 72 ? -20.907 14.599 54.558 1.00 40.59 72 ASN A N 1
ATOM 555 C CA . ASN A 1 72 ? -21.341 15.146 55.837 1.00 40.59 72 ASN A CA 1
ATOM 556 C C . ASN A 1 72 ? -20.235 15.890 56.585 1.00 40.59 72 ASN A C 1
ATOM 558 O O . ASN A 1 72 ? -19.110 15.435 56.769 1.00 40.59 72 ASN A O 1
ATOM 562 N N . SER A 1 73 ? -20.639 17.089 56.969 1.00 41.72 73 SER A N 1
ATOM 563 C CA . SER A 1 73 ? -19.920 18.131 57.671 1.00 41.72 73 SER A CA 1
ATOM 564 C C . SER A 1 73 ? -19.844 17.822 59.173 1.00 41.72 73 SER A C 1
ATOM 566 O O . SER A 1 73 ? -20.866 17.527 59.778 1.00 41.72 73 SER A O 1
ATOM 568 N N . VAL A 1 74 ? -18.665 18.075 59.756 1.00 43.09 74 VAL A N 1
ATOM 569 C CA . VAL A 1 74 ? -18.474 18.905 60.969 1.00 43.09 74 VAL A CA 1
ATOM 570 C C . VAL A 1 74 ? -18.638 18.279 62.370 1.00 43.09 74 VAL A C 1
ATOM 572 O O . VAL A 1 74 ? -19.731 17.925 62.784 1.00 43.09 74 VAL A O 1
ATOM 575 N N . ARG A 1 75 ? -17.520 18.402 63.127 1.00 43.16 75 ARG A N 1
ATOM 576 C CA . ARG A 1 75 ? -17.350 18.610 64.595 1.00 43.16 75 ARG A CA 1
ATOM 577 C C . ARG A 1 75 ? -17.886 17.519 65.539 1.00 43.16 75 ARG A C 1
ATOM 579 O O . ARG A 1 75 ? -18.892 16.895 65.287 1.00 43.16 75 ARG A O 1
ATOM 586 N N . SER A 1 76 ? -17.323 17.273 66.717 1.00 45.28 76 SER A N 1
ATOM 587 C CA . SER A 1 76 ? -16.171 17.813 67.444 1.00 45.28 76 SER A CA 1
ATOM 588 C C . SER A 1 76 ? -15.929 16.903 68.650 1.00 45.28 76 SER A C 1
ATOM 590 O O . SER A 1 76 ? -16.872 16.467 69.295 1.00 45.28 76 SER A O 1
ATOM 592 N N . HIS A 1 77 ? -14.656 16.666 68.948 1.00 48.06 77 HIS A N 1
ATOM 593 C CA . HIS A 1 77 ? -14.046 16.725 70.278 1.00 48.06 77 HIS A CA 1
ATOM 594 C C . HIS A 1 77 ? -14.936 16.791 71.547 1.00 48.06 77 HIS A C 1
ATOM 596 O O . HIS A 1 77 ? -15.756 17.689 71.693 1.00 48.06 77 HIS A O 1
ATOM 602 N N . GLN A 1 78 ? -14.514 15.970 72.521 1.00 47.53 78 GLN A N 1
ATOM 603 C CA . GLN A 1 78 ? -14.479 16.185 73.981 1.00 47.53 78 GLN A CA 1
ATOM 604 C C . GLN A 1 78 ? -15.465 15.438 74.909 1.00 47.53 78 GLN A C 1
ATOM 606 O O . GLN A 1 78 ? -16.646 15.729 74.989 1.00 47.53 78 GLN A O 1
ATOM 611 N N . GLN A 1 79 ? -14.824 14.615 75.757 1.00 47.34 79 GLN A N 1
ATOM 612 C CA . GLN A 1 79 ? -14.868 14.620 77.231 1.00 47.34 79 GLN A CA 1
ATOM 613 C C . GLN A 1 79 ? -15.976 13.880 78.017 1.00 47.34 79 GLN A C 1
ATOM 615 O O . GLN A 1 79 ? -17.119 14.296 78.086 1.00 47.34 79 GLN A O 1
ATOM 620 N N . ARG A 1 80 ? -15.469 12.918 78.815 1.00 46.00 80 ARG A N 1
ATOM 621 C CA . ARG A 1 80 ? -15.621 12.725 80.280 1.00 46.00 80 ARG A CA 1
ATOM 622 C C . ARG A 1 80 ? -16.993 12.388 80.902 1.00 46.00 80 ARG A C 1
ATOM 624 O O . ARG A 1 80 ? -17.897 13.208 80.907 1.00 46.00 80 ARG A O 1
ATOM 631 N N . ARG A 1 81 ? -16.907 11.344 81.755 1.00 47.28 81 ARG A N 1
ATOM 632 C CA . ARG A 1 81 ? -17.682 11.035 82.988 1.00 47.28 81 ARG A CA 1
ATOM 633 C C . ARG A 1 81 ? -19.099 10.492 82.728 1.00 47.28 81 ARG A C 1
ATOM 635 O O . ARG A 1 81 ? -19.765 10.946 81.816 1.00 47.28 81 ARG A O 1
ATOM 642 N N . LYS A 1 82 ? -19.615 9.520 83.482 1.00 47.66 82 LYS A N 1
ATOM 643 C CA . LYS A 1 82 ? -19.343 9.064 84.856 1.00 47.66 82 LYS A CA 1
ATOM 644 C C . LYS A 1 82 ? -19.246 7.546 84.928 1.00 47.66 82 LYS A C 1
ATOM 646 O O . LYS A 1 82 ? -19.905 6.894 84.095 1.00 47.66 82 LYS A O 1
#

Sequence (82 aa):
MKDLKIEYVDGKLVSLEIDGRSLLNKAIQGIQFTHEHGSSPTFKVTLVEEIINPNVTPAENTADVKKMTTHNSVRSHQQRRK

Organism: NCBI:txid2774055

Foldseek 3Di:
DWDFDWDDDPNDTDATDTNNHGPVVFQWPDWDWDDDPPDDIDIDTDGDDDPDDPPDDPDDPDDDDDDDDDDDDDDDDDDDDD

Secondary structure (DSSP, 8-state):
---EEEEEETTEEEEEEETTEE-TTS-EEEEEEE--TTS--EEEEEE------TT-PPP-----------------------